Protein AF-K0DZY8-F1 (afdb_monomer)

Radius of gyration: 14.47 Å; Cα con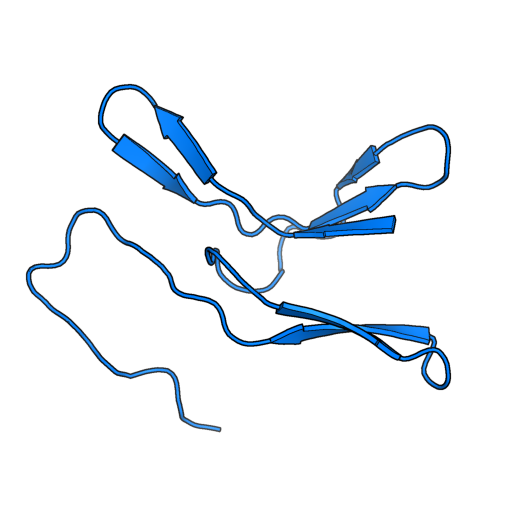tacts (8 Å, |Δi|>4): 111; chains: 1; bounding box: 32×37×32 Å

Foldseek 3Di:
DKDAWDWDDPDPDIDIGGWMWDDPPPDIDTDDPPGDDTFPPWDWDADPVVRDIDIDDGHDDDVDDPPDDPDPDDD

pLDDT: mean 81.07, std 17.32, range [35.19, 97.62]

Secondary structure (DSSP, 8-state):
-EEEEEEEEETTEEEEEEEEEEE-SS-EEEE-SS-SPP-BS-EEEEETTTTEEEEE--B---S--S---------

InterPro domains:
  IPR011043 Galactose oxidase/kelch, beta-propeller [SSF50965] (2-58)

Structure (mmCIF, N/CA/C/O backbone):
data_AF-K0DZY8-F1
#
_entry.id   AF-K0DZY8-F1
#
loop_
_atom_site.group_PDB
_atom_site.id
_atom_site.type_symbol
_atom_site.label_atom_id
_atom_site.label_alt_id
_atom_site.label_comp_id
_atom_site.label_asym_id
_atom_site.label_entity_id
_atom_site.label_seq_id
_atom_site.pdbx_PDB_ins_code
_atom_site.Cartn_x
_atom_site.Cartn_y
_atom_site.Cartn_z
_atom_site.occupancy
_atom_site.B_iso_or_equiv
_atom_site.auth_seq_id
_atom_site.auth_comp_id
_atom_site.auth_asym_id
_atom_site.auth_atom_id
_atom_site.pdbx_PDB_model_num
ATOM 1 N N . MET A 1 1 ? -5.759 7.448 6.735 1.00 90.94 1 MET A N 1
ATOM 2 C CA . MET A 1 1 ? -5.831 7.011 5.311 1.00 90.94 1 MET A CA 1
ATOM 3 C C . MET A 1 1 ? -4.624 6.137 5.038 1.00 90.94 1 MET A C 1
ATOM 5 O O . MET A 1 1 ? -3.584 6.428 5.602 1.00 90.94 1 MET A O 1
ATOM 9 N N . VAL A 1 2 ? -4.749 5.086 4.227 1.00 92.00 2 VAL A N 1
ATOM 10 C CA . VAL A 1 2 ? -3.624 4.193 3.906 1.00 92.00 2 VAL A CA 1
ATOM 11 C C . VAL A 1 2 ? -3.199 4.407 2.459 1.00 92.00 2 VAL A C 1
ATOM 13 O O . VAL A 1 2 ? -4.046 4.480 1.570 1.00 92.00 2 VAL A O 1
ATOM 16 N N . LEU A 1 3 ? -1.894 4.507 2.244 1.00 91.75 3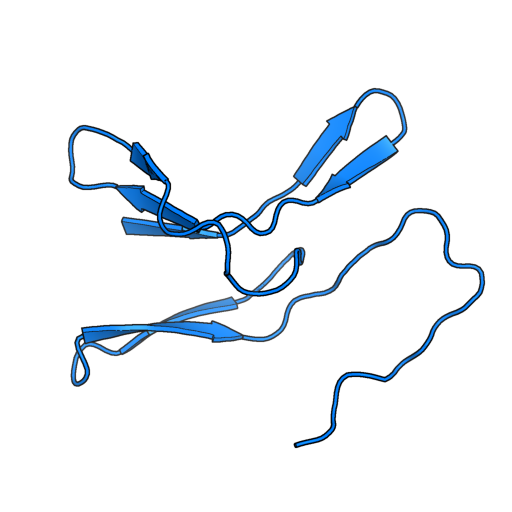 LEU A N 1
ATOM 17 C CA . LEU A 1 3 ? -1.242 4.481 0.944 1.00 91.75 3 LEU A CA 1
ATOM 18 C C . LEU A 1 3 ? -0.327 3.257 0.904 1.00 91.75 3 LEU A C 1
ATOM 20 O O . LEU A 1 3 ? 0.324 2.930 1.891 1.00 91.75 3 LEU A O 1
ATOM 24 N N . PHE A 1 4 ? -0.287 2.579 -0.236 1.00 91.88 4 PHE A N 1
ATOM 25 C CA . PHE A 1 4 ? 0.611 1.455 -0.451 1.00 91.88 4 PHE A CA 1
ATOM 26 C C . PHE A 1 4 ? 1.339 1.628 -1.782 1.00 91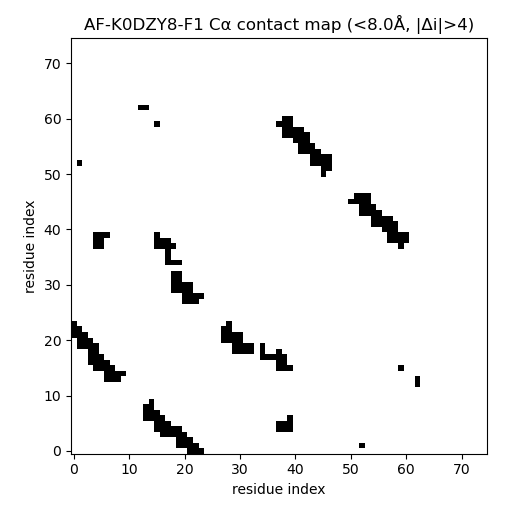.88 4 PHE A C 1
ATOM 28 O O . PHE A 1 4 ? 0.696 1.812 -2.821 1.00 91.88 4 PHE A O 1
ATOM 35 N N . GLY A 1 5 ? 2.663 1.510 -1.736 1.00 90.12 5 GLY A N 1
ATOM 36 C CA . GLY A 1 5 ? 3.542 1.466 -2.891 1.00 90.12 5 GLY A CA 1
ATOM 37 C C . GLY A 1 5 ? 3.479 2.714 -3.766 1.00 90.12 5 GLY A C 1
ATOM 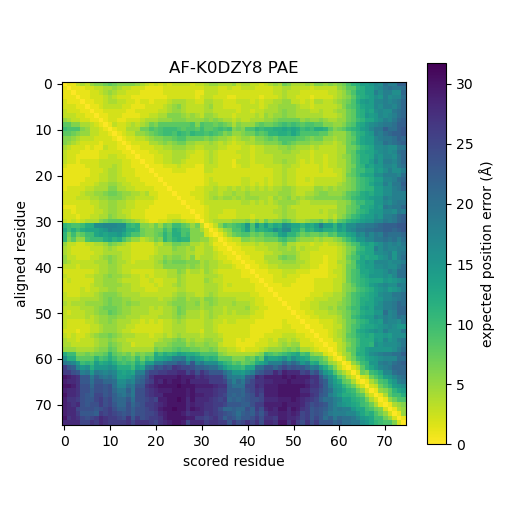38 O O . GLY A 1 5 ? 3.557 3.846 -3.297 1.00 90.12 5 GLY A O 1
ATOM 39 N N . GLY A 1 6 ? 3.361 2.491 -5.074 1.00 87.75 6 GLY A N 1
ATOM 40 C CA . GLY A 1 6 ? 3.536 3.513 -6.100 1.00 87.75 6 GLY A CA 1
ATOM 41 C C . GLY A 1 6 ? 4.806 3.267 -6.907 1.00 87.75 6 GLY A C 1
ATOM 42 O O . GLY A 1 6 ? 5.501 2.264 -6.731 1.00 87.75 6 GLY A O 1
ATOM 43 N N . PHE A 1 7 ? 5.090 4.171 -7.836 1.00 87.31 7 PHE A N 1
ATOM 44 C CA . PHE A 1 7 ? 6.309 4.116 -8.628 1.00 87.31 7 PHE A CA 1
ATOM 45 C C . PHE A 1 7 ? 6.823 5.517 -8.916 1.00 87.31 7 PHE A C 1
ATOM 47 O O . PHE A 1 7 ? 6.053 6.474 -9.013 1.00 87.31 7 PHE A O 1
ATOM 5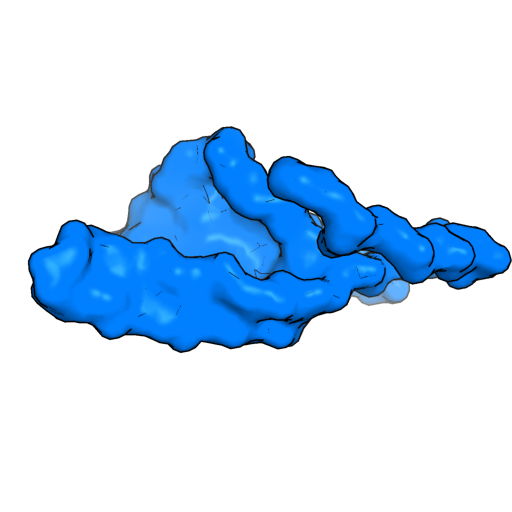4 N N . THR A 1 8 ? 8.136 5.621 -9.069 1.00 88.00 8 THR A N 1
ATOM 55 C CA . THR A 1 8 ? 8.796 6.835 -9.542 1.00 88.00 8 THR A CA 1
ATOM 56 C C . THR A 1 8 ? 9.686 6.517 -10.733 1.00 88.00 8 THR A C 1
ATOM 58 O O . THR A 1 8 ? 10.069 5.365 -10.950 1.00 88.00 8 THR A O 1
ATOM 61 N N . TYR A 1 9 ? 10.028 7.549 -11.496 1.00 86.38 9 TYR A N 1
ATOM 62 C CA . TYR A 1 9 ? 11.034 7.459 -12.544 1.00 86.38 9 TYR A CA 1
ATOM 63 C C . TYR A 1 9 ? 12.376 7.936 -11.999 1.00 86.38 9 TYR A C 1
ATOM 65 O O . TYR A 1 9 ? 12.513 9.081 -11.568 1.00 86.38 9 TYR A O 1
ATOM 73 N N . GLN A 1 10 ? 13.376 7.062 -12.052 1.00 83.38 10 GLN A N 1
ATOM 74 C CA . GLN A 1 10 ? 14.774 7.420 -11.853 1.00 83.38 10 GLN A CA 1
ATOM 75 C C . GLN A 1 10 ? 15.478 7.394 -13.213 1.00 83.38 10 GLN A C 1
ATOM 77 O O . GLN A 1 10 ? 15.968 6.361 -13.668 1.00 83.38 10 GLN A O 1
ATOM 82 N N . GLY A 1 11 ? 15.475 8.537 -13.905 1.00 85.19 11 GLY A N 1
ATOM 83 C CA . GLY A 1 11 ? 15.889 8.596 -15.309 1.00 85.19 11 GLY A CA 1
ATOM 84 C C . GLY A 1 11 ? 14.908 7.830 -16.201 1.00 85.19 11 GLY A C 1
ATOM 85 O O . GLY A 1 11 ? 13.710 8.097 -16.163 1.00 85.19 11 GLY A O 1
ATOM 86 N N . GLU A 1 12 ? 15.409 6.875 -16.988 1.00 82.75 12 GLU A N 1
ATOM 87 C CA . GLU A 1 12 ? 14.590 6.013 -17.860 1.00 82.75 12 GLU A CA 1
ATOM 88 C C . GLU A 1 12 ? 14.051 4.757 -17.148 1.00 82.75 12 GLU A C 1
ATOM 90 O O . GLU A 1 12 ? 13.280 3.999 -17.732 1.00 82.75 12 GLU A O 1
ATOM 95 N N . GLN A 1 13 ? 14.446 4.519 -15.892 1.00 79.94 13 GLN A N 1
ATOM 96 C CA . GLN A 1 13 ? 14.065 3.328 -15.133 1.00 79.94 13 GLN A CA 1
ATOM 97 C C . GLN A 1 13 ? 12.896 3.621 -14.189 1.00 79.94 13 GLN A C 1
ATOM 99 O O . GLN A 1 13 ? 12.867 4.651 -13.511 1.00 79.94 13 GLN A O 1
ATOM 104 N N . GLN A 1 14 ? 11.941 2.693 -14.118 1.00 84.00 14 GLN A N 1
ATOM 105 C CA . GLN A 1 14 ? 10.860 2.728 -13.133 1.00 84.00 14 GLN A CA 1
ATOM 106 C C . GLN A 1 14 ? 11.298 2.012 -11.853 1.00 84.00 14 GLN A C 1
ATOM 108 O O . GLN A 1 14 ? 11.696 0.850 -11.895 1.00 84.00 14 GLN A O 1
ATOM 113 N N . GLN A 1 15 ? 11.189 2.689 -10.711 1.00 86.31 15 GLN A N 1
ATOM 114 C CA . GLN A 1 15 ? 11.342 2.068 -9.398 1.00 86.31 15 GLN A CA 1
ATOM 115 C C . GLN A 1 15 ? 9.967 1.902 -8.756 1.00 86.31 15 GLN A C 1
ATOM 117 O O . GLN A 1 15 ? 9.239 2.882 -8.591 1.00 86.31 15 GLN A O 1
ATOM 122 N N . PHE A 1 16 ? 9.639 0.670 -8.369 1.00 86.06 16 PHE A N 1
ATOM 123 C CA . PHE A 1 16 ? 8.401 0.331 -7.670 1.00 86.06 16 PHE A CA 1
ATOM 124 C C . PHE A 1 16 ? 8.641 0.220 -6.171 1.00 86.06 16 PHE A C 1
ATOM 126 O O . PHE A 1 16 ? 9.626 -0.382 -5.739 1.00 86.06 16 PHE A O 1
ATOM 133 N N . PHE A 1 17 ? 7.699 0.738 -5.390 1.00 87.94 17 PHE A N 1
ATOM 134 C CA . PHE A 1 17 ? 7.726 0.654 -3.936 1.00 87.94 17 PHE A CA 1
ATOM 135 C C . PHE A 1 17 ? 6.668 -0.330 -3.423 1.00 87.94 17 PHE A C 1
ATOM 137 O O . PHE A 1 17 ? 5.646 -0.572 -4.073 1.00 87.94 17 PHE A O 1
ATOM 144 N N . GLY A 1 18 ? 6.952 -0.948 -2.278 1.00 89.06 18 GLY A N 1
ATOM 145 C CA . GLY A 1 18 ? 6.047 -1.849 -1.550 1.00 89.06 18 GLY A CA 1
ATOM 146 C C . GLY A 1 18 ? 5.863 -1.425 -0.093 1.00 89.06 18 GLY A C 1
ATOM 147 O O . GLY A 1 18 ? 5.445 -2.219 0.741 1.00 89.06 18 GLY A O 1
ATOM 148 N N . ASP A 1 19 ? 6.227 -0.187 0.222 1.00 90.81 19 ASP A N 1
ATOM 149 C CA . ASP A 1 19 ? 6.052 0.417 1.530 1.00 90.81 19 ASP A CA 1
ATOM 150 C C . ASP A 1 19 ? 4.589 0.802 1.770 1.00 90.81 19 ASP A C 1
ATOM 152 O O . ASP A 1 19 ? 3.821 1.1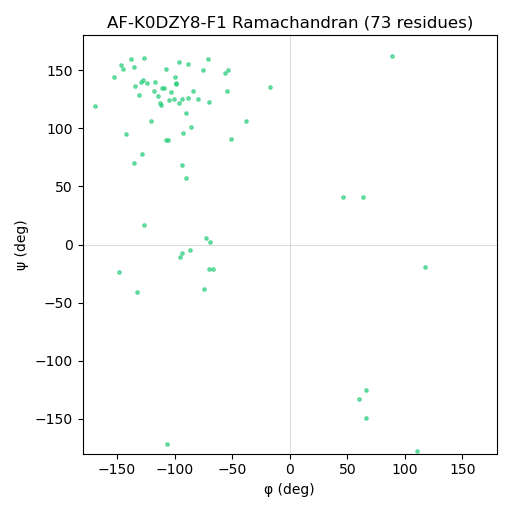07 0.852 1.00 90.81 19 ASP A O 1
ATOM 156 N N . THR A 1 20 ? 4.191 0.767 3.038 1.00 91.69 20 THR A N 1
ATOM 157 C CA . THR A 1 20 ? 2.859 1.185 3.472 1.00 91.69 20 THR A CA 1
ATOM 158 C C . THR A 1 20 ? 2.991 2.466 4.271 1.00 91.69 20 THR A C 1
ATOM 160 O O . THR A 1 20 ? 3.833 2.568 5.155 1.00 91.69 20 THR A O 1
ATOM 163 N N . TRP A 1 21 ? 2.134 3.436 3.992 1.00 92.94 21 TRP A N 1
ATOM 164 C CA . TRP A 1 21 ? 2.084 4.702 4.706 1.00 92.94 21 TRP A CA 1
ATOM 165 C C . TRP A 1 21 ? 0.688 4.924 5.265 1.00 92.94 21 TRP A C 1
ATOM 167 O O . TRP A 1 21 ? -0.316 4.674 4.594 1.00 92.94 21 TRP A O 1
ATOM 177 N N . GLU A 1 22 ? 0.622 5.428 6.489 1.00 93.81 22 GLU A N 1
ATOM 178 C CA . GLU A 1 22 ? -0.619 5.810 7.142 1.00 93.81 22 GLU A CA 1
ATOM 179 C C . GLU A 1 22 ? -0.632 7.307 7.446 1.00 93.81 22 GLU A C 1
ATOM 181 O O . GLU A 1 22 ? 0.322 7.866 7.976 1.00 93.81 22 GLU A O 1
ATOM 186 N N . TRP A 1 23 ? -1.739 7.947 7.089 1.00 94.25 23 TRP A N 1
ATOM 187 C CA . TRP A 1 23 ? -2.041 9.339 7.388 1.00 94.25 23 TRP A CA 1
ATOM 188 C C . TRP A 1 23 ? -2.994 9.433 8.571 1.00 94.25 23 TRP A C 1
ATOM 190 O O . TRP A 1 23 ? -4.107 8.888 8.496 1.00 94.25 23 TRP A O 1
ATOM 200 N N . ASP A 1 24 ? -2.600 10.184 9.595 1.00 94.62 24 ASP A N 1
ATOM 201 C CA . ASP A 1 24 ? -3.379 10.390 10.822 1.00 94.62 24 ASP A CA 1
ATOM 202 C C . ASP A 1 24 ? -4.278 11.644 10.800 1.00 94.62 24 ASP A C 1
ATOM 204 O O . ASP A 1 24 ? -5.109 11.832 11.688 1.00 94.62 24 ASP A O 1
ATOM 208 N N . GLY A 1 25 ? -4.163 12.486 9.769 1.00 96.00 25 GLY A N 1
ATOM 209 C CA . GLY A 1 25 ? -4.836 13.788 9.689 1.00 96.00 25 GLY A CA 1
ATOM 210 C C . GLY A 1 25 ? -3.877 14.977 9.629 1.00 96.00 25 GLY A C 1
ATOM 211 O O . GLY A 1 25 ? -4.289 16.041 9.167 1.00 96.00 25 GLY A O 1
ATOM 212 N N . THR A 1 26 ? -2.625 14.784 10.045 1.00 97.62 26 THR A N 1
ATOM 213 C CA . THR A 1 26 ? -1.586 15.821 10.133 1.00 97.62 26 THR A CA 1
ATOM 214 C C . THR A 1 26 ? -0.269 15.374 9.513 1.00 97.62 26 THR A C 1
ATOM 216 O O . THR A 1 26 ? 0.346 16.168 8.802 1.00 97.62 26 THR A O 1
ATOM 219 N N . ASP A 1 27 ? 0.132 14.120 9.733 1.00 97.62 27 ASP A N 1
ATOM 220 C CA . ASP A 1 27 ? 1.409 13.579 9.279 1.00 97.62 27 ASP A CA 1
ATOM 221 C C . ASP A 1 27 ? 1.261 12.186 8.647 1.00 97.62 27 ASP A C 1
ATOM 223 O O . ASP A 1 27 ? 0.346 11.407 8.941 1.00 97.62 27 ASP A O 1
ATOM 227 N N . TRP A 1 28 ? 2.187 11.880 7.734 1.00 96.19 28 TRP A N 1
ATOM 228 C CA . TRP A 1 28 ? 2.349 10.548 7.161 1.00 96.19 28 TRP A CA 1
ATOM 229 C C . TRP A 1 28 ? 3.390 9.777 7.965 1.00 96.19 28 TRP A C 1
ATOM 231 O O . TRP A 1 28 ? 4.530 10.218 8.097 1.00 96.19 28 TRP A O 1
ATOM 241 N N . THR A 1 29 ? 3.012 8.599 8.447 1.00 96.00 29 THR A N 1
ATOM 242 C CA . THR A 1 29 ? 3.908 7.664 9.130 1.00 96.00 29 THR A CA 1
ATOM 243 C C . THR A 1 29 ? 4.053 6.404 8.290 1.00 96.00 29 THR A C 1
ATOM 245 O O . THR A 1 29 ? 3.055 5.799 7.895 1.00 96.00 29 THR A O 1
ATOM 248 N N . GLN A 1 30 ? 5.290 6.000 8.006 1.00 92.75 30 GLN A N 1
ATOM 249 C CA . GLN A 1 30 ? 5.552 4.729 7.339 1.00 92.75 30 GLN A CA 1
ATOM 250 C C . GLN A 1 30 ? 5.243 3.583 8.308 1.00 92.75 30 GLN A C 1
ATOM 252 O O . GLN A 1 30 ? 5.788 3.521 9.410 1.00 92.75 30 GLN A O 1
ATOM 257 N N . GLN A 1 31 ? 4.350 2.696 7.889 1.00 89.38 31 GLN A N 1
ATOM 258 C CA . GLN A 1 31 ? 4.019 1.452 8.576 1.00 89.38 31 GLN A CA 1
ATOM 259 C C . GLN A 1 31 ? 4.970 0.341 8.092 1.00 89.38 31 GLN A C 1
ATOM 261 O O . GLN A 1 31 ? 5.521 0.460 7.001 1.00 89.38 31 GLN A O 1
ATOM 266 N N . GLU A 1 32 ? 5.184 -0.692 8.920 1.00 76.81 32 GLU A N 1
ATOM 267 C CA . GLU A 1 32 ? 6.190 -1.774 8.791 1.00 76.81 32 GLU A CA 1
ATOM 268 C C . GLU A 1 32 ? 6.841 -2.002 7.407 1.00 76.81 32 GLU A C 1
ATOM 270 O O . GLU A 1 32 ? 6.172 -2.161 6.388 1.00 76.81 32 GLU A O 1
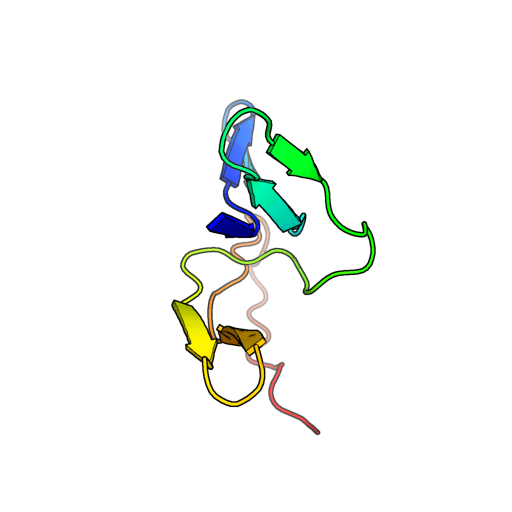ATOM 275 N N . GLU A 1 33 ? 8.170 -2.182 7.388 1.00 68.38 33 GLU A N 1
ATOM 276 C CA . GLU A 1 33 ? 8.924 -2.525 6.166 1.00 68.38 33 GLU A CA 1
ATOM 277 C C . GLU A 1 33 ? 8.609 -3.924 5.607 1.00 68.38 33 GLU A C 1
ATOM 279 O O . GLU A 1 33 ? 8.842 -4.185 4.427 1.00 68.38 33 GLU A O 1
ATOM 284 N N . THR A 1 34 ? 8.076 -4.838 6.425 1.00 73.94 34 THR A N 1
ATOM 285 C CA . THR A 1 34 ? 7.752 -6.214 6.007 1.00 73.94 34 THR A CA 1
ATOM 286 C C . THR A 1 34 ? 6.295 -6.320 5.558 1.00 73.94 34 THR A C 1
ATOM 288 O O . THR A 1 34 ? 5.451 -6.928 6.206 1.00 73.94 34 THR A O 1
ATOM 291 N N . GLY A 1 35 ? 6.000 -5.687 4.421 1.00 79.00 35 GLY A N 1
ATOM 292 C CA . GLY A 1 35 ? 4.680 -5.675 3.790 1.00 79.00 35 GLY A CA 1
ATOM 293 C C . GLY A 1 35 ? 4.576 -6.540 2.524 1.00 79.00 35 GLY A C 1
ATOM 294 O O . GLY A 1 35 ? 5.495 -7.287 2.177 1.00 79.00 35 GLY A O 1
ATOM 295 N N . PRO A 1 36 ? 3.443 -6.446 1.802 1.00 84.44 36 PRO A N 1
ATOM 296 C CA . PRO A 1 36 ? 3.286 -7.045 0.480 1.00 84.44 36 PRO A CA 1
ATOM 297 C C . PRO A 1 36 ? 4.395 -6.613 -0.489 1.00 84.44 36 PRO A C 1
ATOM 299 O O . PRO A 1 36 ? 4.882 -5.486 -0.438 1.00 84.44 36 PRO A O 1
ATOM 302 N N . SER A 1 37 ? 4.742 -7.483 -1.439 1.00 87.00 37 SER A N 1
ATOM 303 C CA . SER A 1 37 ? 5.675 -7.138 -2.518 1.00 87.00 37 SER A CA 1
ATOM 304 C C . SER A 1 37 ? 5.212 -5.909 -3.310 1.00 87.00 37 SER A C 1
ATOM 306 O O . SER A 1 37 ? 4.004 -5.694 -3.499 1.00 87.00 37 SER A O 1
ATOM 308 N N . SER A 1 38 ? 6.184 -5.132 -3.802 1.00 88.56 38 SER A N 1
ATOM 309 C CA . SER A 1 38 ? 5.930 -3.960 -4.638 1.00 88.56 38 SER A CA 1
ATOM 310 C C . SER A 1 38 ? 5.080 -4.332 -5.854 1.00 88.56 38 SER A C 1
ATOM 312 O O . SER A 1 38 ? 5.309 -5.329 -6.542 1.00 88.56 38 SER A O 1
ATOM 314 N N . ARG A 1 39 ? 4.043 -3.531 -6.090 1.00 86.81 39 ARG A N 1
ATOM 315 C CA . ARG A 1 39 ? 3.065 -3.742 -7.159 1.00 86.81 39 ARG A CA 1
ATOM 316 C C . ARG A 1 39 ? 2.474 -2.414 -7.584 1.00 86.81 39 ARG A C 1
ATOM 318 O O . ARG A 1 39 ? 2.245 -1.519 -6.773 1.00 86.81 39 ARG A O 1
ATOM 325 N N . SER A 1 40 ? 2.206 -2.312 -8.871 1.00 83.25 40 SER A N 1
ATOM 326 C CA . SER A 1 40 ? 1.508 -1.195 -9.483 1.00 83.25 40 SER A CA 1
ATOM 327 C C . SER A 1 40 ? 0.031 -1.512 -9.639 1.00 83.25 40 SER A C 1
ATOM 329 O O . SER A 1 40 ? -0.362 -2.682 -9.654 1.00 83.25 40 SER A O 1
ATOM 331 N N . ILE A 1 41 ? -0.775 -0.451 -9.736 1.00 86.44 41 ILE A N 1
ATOM 332 C CA . ILE A 1 41 ? -2.227 -0.511 -9.948 1.00 86.44 41 ILE A CA 1
ATOM 333 C C . ILE A 1 41 ? -2.972 -1.524 -9.046 1.00 86.44 41 ILE A C 1
ATOM 335 O O . ILE A 1 41 ? -3.868 -2.220 -9.534 1.00 86.44 41 ILE A O 1
ATOM 339 N N . PRO A 1 42 ? -2.633 -1.656 -7.743 1.00 89.44 42 PRO A N 1
ATOM 340 C CA . PRO A 1 42 ? -3.405 -2.522 -6.869 1.00 89.44 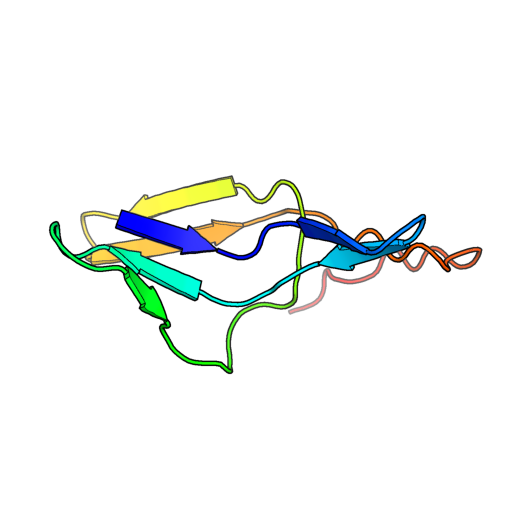42 PRO A CA 1
ATOM 341 C C . PRO A 1 42 ? -4.784 -1.916 -6.595 1.00 89.44 42 PRO A C 1
ATOM 343 O O . PRO A 1 42 ? -4.995 -0.706 -6.706 1.00 89.44 42 PRO A O 1
ATOM 346 N N . CYS A 1 43 ? -5.719 -2.760 -6.176 1.00 92.25 43 CYS A N 1
ATOM 347 C CA . CYS A 1 43 ? -6.987 -2.314 -5.617 1.00 92.25 43 CYS A CA 1
ATOM 348 C C . CYS A 1 43 ? -6.930 -2.388 -4.089 1.00 92.25 43 CYS A C 1
ATOM 350 O O . CYS A 1 43 ? -6.330 -3.300 -3.517 1.00 92.25 43 CYS A O 1
ATOM 352 N N . MET A 1 44 ? -7.571 -1.426 -3.428 1.00 92.06 44 MET A N 1
ATOM 353 C CA . MET A 1 44 ? -7.605 -1.327 -1.973 1.00 92.06 44 MET A CA 1
ATOM 354 C C . MET A 1 44 ? -9.030 -1.037 -1.505 1.00 92.06 44 MET A C 1
ATOM 356 O O . MET A 1 44 ? -9.726 -0.210 -2.091 1.00 92.06 44 MET A O 1
ATOM 360 N N . THR A 1 45 ? -9.466 -1.720 -0.451 1.00 95.31 45 THR A N 1
ATOM 361 C CA . THR A 1 45 ? -10.758 -1.482 0.205 1.00 95.31 45 THR A CA 1
ATOM 362 C C . THR A 1 45 ? -10.613 -1.539 1.723 1.00 95.31 45 THR A C 1
ATOM 364 O O . THR A 1 45 ? -9.652 -2.112 2.234 1.00 95.31 45 THR A O 1
ATOM 367 N N . PHE A 1 46 ? -11.563 -0.954 2.452 1.00 93.38 46 PHE A N 1
ATOM 368 C CA . PHE A 1 46 ? -11.606 -0.993 3.912 1.00 93.38 46 PHE A CA 1
ATOM 369 C C . PHE A 1 46 ? -12.791 -1.836 4.392 1.00 93.38 46 PHE A C 1
ATOM 371 O O . PHE A 1 46 ? -13.948 -1.525 4.112 1.00 93.38 46 PHE A O 1
ATOM 378 N N . ASP A 1 47 ? -12.500 -2.900 5.138 1.00 95.38 47 ASP A N 1
ATOM 379 C CA . ASP A 1 47 ? -13.491 -3.691 5.860 1.00 95.38 47 ASP A CA 1
ATOM 380 C C . ASP A 1 47 ? -13.749 -3.047 7.226 1.00 95.38 47 ASP A C 1
ATOM 382 O O . ASP A 1 47 ? -12.983 -3.226 8.178 1.00 95.38 47 ASP A O 1
ATOM 386 N N . SER A 1 48 ? -14.856 -2.311 7.333 1.00 95.19 48 SER A N 1
ATOM 387 C CA . SER A 1 48 ? -15.244 -1.619 8.563 1.00 95.19 48 SER A CA 1
ATOM 388 C C . SER A 1 48 ? -15.697 -2.553 9.685 1.00 95.19 48 SER A C 1
ATOM 390 O O . SER A 1 48 ? -15.669 -2.151 10.843 1.00 95.19 48 SER A O 1
ATOM 392 N N . VAL A 1 49 ? -16.120 -3.784 9.376 1.00 97.62 49 VAL A N 1
ATOM 393 C CA . VAL A 1 49 ? -16.545 -4.758 10.396 1.00 97.62 49 VAL A CA 1
ATOM 394 C C . VAL A 1 49 ? -15.326 -5.315 11.124 1.00 97.62 49 VAL A C 1
ATOM 396 O O . VAL A 1 49 ? -15.369 -5.525 12.334 1.00 97.62 49 VAL A O 1
ATOM 399 N N . ARG A 1 50 ? -14.229 -5.542 10.392 1.00 95.75 50 ARG A N 1
ATOM 400 C CA . ARG A 1 50 ? -12.967 -6.050 10.952 1.00 95.75 50 ARG A CA 1
ATOM 401 C C . ARG A 1 50 ? -11.961 -4.953 11.292 1.00 95.75 50 ARG A C 1
ATOM 403 O O . ARG A 1 50 ? -10.957 -5.258 11.930 1.00 95.75 50 ARG A O 1
ATOM 410 N N . GLY A 1 51 ? -12.209 -3.717 10.859 1.00 92.38 51 GLY A N 1
ATOM 411 C CA . GLY A 1 51 ? -11.285 -2.595 11.010 1.00 92.38 51 GLY A CA 1
ATOM 412 C C . GLY A 1 51 ? -9.978 -2.815 10.249 1.00 92.38 51 GLY A C 1
ATOM 413 O O . GLY A 1 51 ? -8.909 -2.559 10.793 1.00 92.38 51 GLY A O 1
ATOM 414 N N . ARG A 1 52 ? -10.043 -3.363 9.029 1.00 91.38 52 ARG A N 1
ATOM 415 C CA . ARG A 1 52 ? -8.853 -3.749 8.250 1.00 91.38 52 ARG A CA 1
ATOM 416 C C . ARG A 1 52 ? -8.891 -3.195 6.838 1.00 91.38 52 ARG A C 1
ATOM 418 O O . ARG A 1 52 ? -9.915 -3.261 6.164 1.00 91.38 52 ARG A O 1
ATOM 425 N N . THR A 1 53 ? -7.739 -2.743 6.364 1.00 91.00 53 THR A N 1
ATOM 426 C CA . THR A 1 53 ? -7.515 -2.463 4.946 1.00 91.00 53 THR A CA 1
ATOM 427 C C . THR A 1 53 ? -7.140 -3.756 4.231 1.00 91.00 53 THR A C 1
ATOM 429 O O . THR A 1 53 ? -6.291 -4.510 4.701 1.00 91.00 53 THR A O 1
ATOM 432 N N . VAL A 1 54 ? -7.778 -4.016 3.094 1.00 91.88 54 VAL A N 1
ATOM 433 C CA . VAL A 1 54 ? -7.508 -5.165 2.231 1.00 91.88 54 VAL A CA 1
ATOM 434 C C . VAL A 1 54 ? -6.922 -4.653 0.923 1.00 91.88 54 VAL A C 1
ATOM 436 O O . VAL A 1 54 ? -7.554 -3.862 0.222 1.00 91.88 54 VAL A O 1
ATOM 439 N N . LEU A 1 55 ? -5.720 -5.124 0.603 1.00 91.31 55 LEU A N 1
ATOM 440 C CA . LEU A 1 55 ? -5.028 -4.893 -0.660 1.00 91.31 55 LEU A CA 1
ATOM 441 C C . LEU A 1 55 ? -5.142 -6.156 -1.521 1.00 91.31 55 LEU A C 1
ATOM 443 O O . LEU A 1 55 ? -4.876 -7.251 -1.028 1.00 91.31 55 LEU A O 1
ATOM 447 N N . PHE A 1 56 ? -5.521 -6.027 -2.791 1.00 90.62 56 PHE A N 1
ATOM 448 C CA . PHE A 1 56 ? -5.629 -7.170 -3.700 1.00 90.62 56 PHE A CA 1
ATOM 449 C C . PHE A 1 56 ? -5.267 -6.812 -5.146 1.00 90.62 56 PHE A C 1
ATOM 451 O O . PHE A 1 56 ? -5.388 -5.665 -5.583 1.00 90.62 56 PHE A O 1
ATOM 458 N N . GLY A 1 57 ? -4.831 -7.825 -5.900 1.00 90.25 57 GLY A N 1
ATOM 459 C CA . GLY A 1 57 ? -4.389 -7.672 -7.286 1.00 90.25 57 GLY A CA 1
ATOM 460 C C . GLY A 1 57 ? -3.111 -6.838 -7.419 1.00 90.25 57 GLY A C 1
ATOM 461 O O . GLY A 1 57 ? -2.264 -6.832 -6.521 1.00 90.25 57 GLY A O 1
ATOM 462 N N . GLY A 1 58 ? -2.996 -6.138 -8.548 1.00 88.94 58 GLY A N 1
ATOM 463 C CA . GLY A 1 58 ? -1.814 -5.376 -8.952 1.00 88.94 58 GLY A CA 1
ATOM 464 C C . GLY A 1 58 ? -0.811 -6.209 -9.752 1.00 88.94 58 GLY A C 1
ATOM 465 O O . GLY A 1 58 ? -0.857 -7.437 -9.742 1.00 88.94 58 GLY A O 1
ATOM 466 N N . ILE A 1 59 ? 0.089 -5.524 -10.458 1.00 83.56 59 ILE A N 1
ATOM 467 C CA . ILE A 1 59 ? 1.144 -6.152 -11.265 1.00 83.56 59 ILE A CA 1
ATOM 468 C C . ILE A 1 59 ? 2.508 -5.583 -10.900 1.00 83.56 59 ILE A C 1
ATOM 470 O O . ILE A 1 59 ? 2.654 -4.376 -10.678 1.00 83.56 59 ILE A O 1
ATOM 474 N N . ARG A 1 60 ? 3.520 -6.444 -10.874 1.00 77.44 60 ARG A N 1
ATOM 475 C CA . ARG A 1 60 ? 4.913 -6.019 -10.797 1.00 77.44 60 ARG A CA 1
ATOM 476 C C . ARG A 1 60 ? 5.425 -5.854 -12.223 1.00 77.44 60 ARG A C 1
ATOM 478 O O . ARG A 1 60 ? 5.483 -6.823 -12.969 1.00 77.44 60 ARG A O 1
ATOM 485 N N . LEU A 1 61 ? 5.727 -4.620 -12.614 1.00 67.75 61 LEU A N 1
ATOM 486 C CA . LEU A 1 61 ? 6.380 -4.346 -13.889 1.00 67.75 61 LEU A CA 1
ATOM 487 C C . LEU A 1 61 ? 7.885 -4.320 -13.621 1.00 67.75 61 LEU A C 1
ATOM 489 O O . LEU A 1 61 ? 8.420 -3.319 -13.168 1.00 67.75 61 LEU A O 1
ATOM 493 N N . GLU A 1 62 ? 8.579 -5.428 -13.841 1.00 66.00 62 GLU A N 1
ATOM 494 C CA . GLU A 1 62 ? 10.041 -5.391 -13.900 1.00 66.00 62 GLU A CA 1
ATOM 495 C C . GLU A 1 62 ? 10.422 -4.882 -15.299 1.00 66.00 62 GLU A C 1
ATOM 497 O O . GLU A 1 62 ? 9.992 -5.446 -16.304 1.00 66.00 62 GLU A O 1
ATOM 502 N N . ALA A 1 63 ? 11.226 -3.816 -15.399 1.00 54.56 63 ALA A N 1
ATOM 503 C CA . ALA A 1 63 ? 11.718 -3.315 -16.692 1.00 54.56 63 ALA A CA 1
ATOM 504 C C . ALA A 1 63 ? 12.729 -4.268 -17.367 1.00 54.56 63 ALA A C 1
ATOM 506 O O . ALA A 1 63 ? 13.238 -3.987 -18.451 1.00 54.56 63 ALA A O 1
ATOM 507 N N . THR A 1 64 ? 13.004 -5.414 -16.753 1.00 56.47 64 THR A N 1
ATOM 508 C CA . THR A 1 64 ? 13.799 -6.490 -17.327 1.00 56.47 64 THR A CA 1
ATOM 509 C C . THR A 1 64 ? 13.019 -7.785 -17.214 1.00 56.47 64 THR A C 1
ATOM 511 O O . THR A 1 64 ? 13.308 -8.591 -16.339 1.00 56.47 64 THR A O 1
ATOM 514 N N . ASP A 1 65 ? 12.037 -8.000 -18.087 1.00 49.97 65 ASP A N 1
ATOM 515 C CA . ASP A 1 65 ? 11.556 -9.363 -18.271 1.00 49.97 65 ASP A CA 1
ATOM 516 C C . ASP A 1 65 ? 11.217 -9.680 -19.725 1.00 49.97 65 ASP A C 1
ATOM 518 O O . ASP A 1 65 ? 10.127 -9.435 -20.240 1.00 49.97 65 ASP A O 1
ATOM 522 N N . ALA A 1 66 ? 12.213 -10.268 -20.384 1.00 41.03 66 ALA A N 1
ATOM 523 C CA . ALA A 1 66 ? 11.980 -11.205 -21.467 1.00 41.03 66 ALA A CA 1
ATOM 524 C C . ALA A 1 66 ? 11.456 -12.559 -20.942 1.00 41.03 66 ALA A C 1
ATOM 526 O O . ALA A 1 66 ? 11.311 -13.472 -21.749 1.00 41.03 66 ALA A O 1
ATOM 527 N N . ASP A 1 67 ? 11.163 -12.710 -19.645 1.00 46.69 67 ASP A N 1
ATOM 528 C CA . ASP A 1 67 ? 10.753 -13.983 -19.059 1.00 46.69 67 ASP A CA 1
ATOM 529 C C . ASP A 1 67 ? 9.559 -13.821 -18.104 1.00 46.69 67 ASP A C 1
ATOM 531 O O . ASP A 1 67 ? 9.619 -13.988 -16.891 1.00 46.69 67 ASP A O 1
ATOM 535 N N . VAL A 1 68 ? 8.406 -13.526 -18.704 1.00 51.03 68 VAL A N 1
ATOM 536 C CA . VAL A 1 68 ? 7.091 -13.779 -18.110 1.00 51.03 68 VAL A CA 1
ATOM 537 C C . VAL A 1 68 ? 7.059 -15.108 -17.340 1.00 51.03 68 VAL A C 1
ATOM 539 O O . VAL A 1 68 ? 6.903 -16.172 -17.933 1.00 51.03 68 VAL A O 1
ATOM 542 N N . ASN A 1 69 ? 7.058 -15.054 -16.009 1.00 40.84 69 ASN A N 1
ATOM 543 C CA . ASN A 1 69 ? 6.462 -16.117 -15.207 1.00 40.84 69 ASN A CA 1
ATOM 544 C C . ASN A 1 69 ? 5.150 -15.637 -14.591 1.00 40.84 69 ASN A C 1
ATOM 546 O O . ASN A 1 69 ? 5.064 -15.080 -13.499 1.00 40.84 69 ASN A O 1
ATOM 550 N N . LEU A 1 70 ? 4.103 -15.882 -15.377 1.00 47.25 70 LEU A N 1
ATOM 551 C CA . LEU A 1 70 ? 2.719 -16.057 -14.962 1.00 47.25 70 LEU A CA 1
ATOM 552 C C . LEU A 1 70 ? 2.678 -17.113 -13.836 1.00 47.25 70 LEU A C 1
ATOM 554 O O . LEU A 1 70 ? 2.622 -18.301 -14.140 1.00 47.25 70 LEU A O 1
ATOM 558 N N . GLY A 1 71 ? 2.779 -16.719 -12.560 1.00 44.59 71 GLY A N 1
ATOM 559 C CA . GLY A 1 71 ? 3.085 -17.712 -11.517 1.00 44.59 71 GLY A CA 1
ATOM 560 C C . GLY A 1 71 ? 2.520 -17.527 -10.115 1.00 44.59 71 GLY A C 1
ATOM 561 O O . GLY A 1 71 ? 2.338 -18.534 -9.440 1.00 44.59 71 GLY A O 1
ATOM 562 N N . ASP A 1 72 ? 2.167 -16.325 -9.660 1.00 48.28 72 ASP A N 1
ATOM 563 C CA . ASP A 1 72 ? 1.832 -16.156 -8.235 1.00 48.28 72 ASP A CA 1
ATOM 564 C C . ASP A 1 72 ? 0.330 -16.372 -7.972 1.00 48.28 72 ASP A C 1
ATOM 566 O O . ASP A 1 72 ? -0.397 -15.511 -7.479 1.00 48.28 72 ASP A O 1
ATOM 570 N N . THR A 1 73 ? -0.157 -17.553 -8.346 1.00 46.28 73 THR A N 1
ATOM 571 C CA . THR A 1 73 ? -1.263 -18.224 -7.659 1.00 46.28 73 THR A CA 1
ATOM 572 C C . THR A 1 73 ? -0.704 -19.549 -7.183 1.00 46.28 73 THR A C 1
ATOM 574 O O . THR A 1 73 ? -0.518 -20.407 -8.030 1.00 46.28 73 THR A O 1
ATOM 577 N N . LEU A 1 74 ? -0.443 -19.711 -5.883 1.00 35.19 74 LEU A N 1
ATOM 578 C CA . LEU A 1 74 ? -0.527 -20.982 -5.152 1.00 35.19 74 LEU A CA 1
ATOM 579 C C . LEU A 1 74 ? -0.422 -20.709 -3.632 1.00 35.19 74 LEU A C 1
ATOM 581 O O . LEU A 1 74 ? 0.588 -20.187 -3.173 1.00 35.19 74 LEU A O 1
ATOM 585 N N . GLU A 1 75 ? -1.503 -21.102 -2.945 1.00 39.88 75 GLU A N 1
ATOM 586 C CA . GLU A 1 75 ? -1.746 -21.335 -1.497 1.00 39.88 75 GLU A CA 1
ATOM 587 C C . GLU A 1 75 ? -1.609 -20.191 -0.475 1.00 39.88 75 GLU A C 1
ATOM 589 O O . GLU A 1 75 ? -0.487 -19.757 -0.138 1.00 39.88 75 GLU A O 1
#

Organism: NCBI:txid1229205

Sequence (75 aa):
MVLFGGFTYQGEQQQFFGDTWEWDGTDWTQQEETGPSSRSIPCMTFDSVRGRTVLFGGIRLEATDADVNLGDTLE

Mean predicted aligned error: 8.61 Å

Solvent-accessible surface area (backbone atoms only — not comparable to full-atom values): 4947 Å² total; per-residue (Å²): 88,81,49,70,41,43,72,50,71,63,83,96,43,77,48,70,32,36,50,33,35,36,38,82,85,86,54,80,44,78,46,6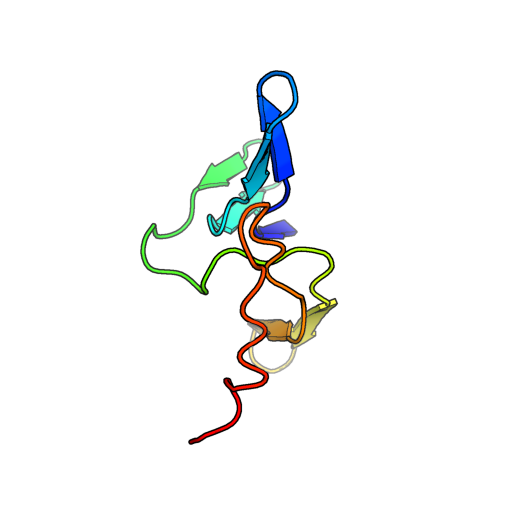7,85,89,53,66,79,45,35,39,84,54,47,74,49,73,42,76,91,79,72,41,79,46,77,46,84,48,47,71,81,64,98,79,62,99,67,86,72,92,60,96,78,81,134